Protein AF-A0A561DDI3-F1 (afdb_monomer_lite)

pLDDT: mean 77.17, std 11.26, range [42.53, 86.5]

Radius of gyration: 9.52 Å; chains: 1; bounding box: 23×20×23 Å

Secondary structure (DSSP, 8-state):
-----HHHHHHHTTSS-HHHHHHHHHHTTTSHHHHHHHHHHHT-

Structure (mmCIF, N/CA/C/O backbone):
data_AF-A0A561DDI3-F1
#
_entry.id   AF-A0A561DDI3-F1
#
loop_
_atom_site.group_PDB
_atom_site.id
_atom_site.type_symbol
_atom_site.label_atom_id
_atom_site.label_alt_id
_atom_site.label_comp_id
_atom_site.label_asym_id
_atom_site.label_entity_id
_atom_site.label_seq_id
_atom_site.pdbx_PDB_ins_code
_atom_site.Cartn_x
_atom_site.Cartn_y
_atom_site.Cartn_z
_atom_site.occupancy
_atom_site.B_iso_or_equiv
_atom_site.auth_seq_id
_atom_site.auth_comp_id
_atom_site.auth_asym_id
_atom_site.auth_atom_id
_atom_site.pdbx_PDB_model_num
ATOM 1 N N . LEU A 1 1 ? 3.635 5.037 14.080 1.00 42.53 1 LEU A N 1
ATOM 2 C CA . LEU A 1 1 ? 2.271 4.915 13.525 1.00 42.53 1 LEU A CA 1
ATOM 3 C C . LEU A 1 1 ? 2.220 5.657 12.195 1.00 42.53 1 LEU A C 1
ATOM 5 O O . LEU A 1 1 ? 2.278 6.881 12.210 1.00 42.53 1 LEU A O 1
ATOM 9 N N . LYS A 1 2 ? 2.177 4.956 11.056 1.00 47.84 2 LYS A N 1
ATOM 10 C CA . LYS A 1 2 ? 1.830 5.600 9.782 1.00 47.84 2 LYS A CA 1
ATOM 11 C C . LYS A 1 2 ? 0.309 5.591 9.671 1.00 47.84 2 LYS A C 1
ATOM 13 O O . LYS A 1 2 ? -0.296 4.550 9.464 1.00 47.84 2 LYS A O 1
ATOM 18 N N . VAL A 1 3 ? -0.291 6.742 9.947 1.00 45.34 3 VAL A N 1
ATOM 19 C CA . VAL A 1 3 ? -1.734 6.964 9.849 1.00 45.34 3 VAL A CA 1
ATOM 20 C C . VAL A 1 3 ? -2.109 6.950 8.360 1.00 45.34 3 VAL A C 1
ATOM 22 O O . VAL A 1 3 ? -1.505 7.692 7.592 1.00 45.34 3 VAL A O 1
ATOM 25 N N . ALA A 1 4 ? -3.087 6.112 7.991 1.00 51.06 4 ALA A N 1
ATOM 26 C CA . ALA A 1 4 ? -3.717 5.982 6.666 1.00 51.06 4 ALA A CA 1
ATOM 27 C C . ALA A 1 4 ? -2.956 5.198 5.567 1.00 51.06 4 ALA A C 1
ATOM 29 O O . ALA A 1 4 ? -2.691 5.728 4.493 1.00 51.06 4 ALA A O 1
ATOM 30 N N . CYS A 1 5 ? -2.691 3.903 5.786 1.00 68.75 5 CYS A N 1
ATOM 31 C CA . CYS A 1 5 ? -2.451 2.957 4.684 1.00 68.75 5 CYS A CA 1
ATOM 32 C C . CYS A 1 5 ? -3.815 2.534 4.098 1.00 68.75 5 CYS A C 1
ATOM 34 O O . CYS A 1 5 ? -4.383 1.512 4.485 1.00 68.75 5 CYS A O 1
ATOM 36 N N . LEU A 1 6 ? -4.409 3.380 3.250 1.00 71.56 6 LEU A N 1
ATOM 37 C CA . LEU A 1 6 ? -5.735 3.124 2.667 1.00 71.56 6 LEU A CA 1
ATOM 38 C C . LEU A 1 6 ? -5.721 1.891 1.760 1.00 71.56 6 LEU A C 1
ATOM 40 O O . LEU A 1 6 ? -6.717 1.181 1.684 1.00 71.56 6 LEU A O 1
ATOM 44 N N . GLU A 1 7 ? -4.590 1.613 1.120 1.00 74.12 7 GLU A N 1
ATOM 45 C CA . GLU A 1 7 ? -4.379 0.450 0.265 1.00 74.12 7 GLU A CA 1
ATOM 46 C C . GLU A 1 7 ? -4.440 -0.869 1.041 1.00 74.12 7 GLU A C 1
ATOM 48 O O . GLU A 1 7 ? -5.007 -1.834 0.542 1.00 74.12 7 GLU A O 1
ATOM 53 N N . GLU A 1 8 ? -3.932 -0.909 2.275 1.00 74.00 8 GLU A N 1
ATOM 54 C CA . GLU A 1 8 ? -4.032 -2.097 3.132 1.00 74.00 8 GLU A CA 1
ATOM 55 C C . GLU A 1 8 ? -5.487 -2.370 3.530 1.00 74.00 8 GLU A C 1
ATOM 57 O O . GLU A 1 8 ? -5.961 -3.501 3.436 1.00 74.00 8 GLU A O 1
ATOM 62 N N . ILE A 1 9 ? -6.226 -1.318 3.898 1.00 79.75 9 ILE A N 1
ATOM 63 C CA . ILE A 1 9 ? -7.653 -1.420 4.226 1.00 79.75 9 ILE A CA 1
ATOM 64 C C . ILE A 1 9 ? -8.450 -1.830 2.986 1.00 79.75 9 ILE A C 1
ATOM 66 O O . ILE A 1 9 ? -9.289 -2.720 3.068 1.00 79.75 9 ILE A O 1
ATOM 70 N N . ALA A 1 10 ? -8.188 -1.215 1.833 1.00 82.75 10 ALA A N 1
ATOM 71 C CA . ALA A 1 10 ? -8.871 -1.528 0.586 1.00 82.75 10 ALA A CA 1
ATOM 72 C C . ALA A 1 10 ? -8.582 -2.965 0.121 1.00 82.75 10 ALA A C 1
ATOM 74 O O . ALA A 1 10 ? -9.484 -3.623 -0.389 1.00 82.75 10 ALA A O 1
ATOM 75 N N . TYR A 1 11 ? -7.360 -3.466 0.324 1.00 82.06 11 TYR A N 1
ATOM 76 C CA . TYR A 1 11 ? -7.001 -4.854 0.038 1.00 82.06 11 TYR A CA 1
ATOM 77 C C . TYR A 1 11 ? -7.698 -5.822 1.003 1.00 82.06 11 TYR A C 1
ATOM 79 O O . TYR A 1 11 ? -8.358 -6.759 0.563 1.00 82.06 11 TYR A O 1
ATOM 87 N N . GLY A 1 12 ? -7.662 -5.542 2.311 1.00 79.62 12 GLY A N 1
ATOM 88 C CA . GLY A 1 12 ? -8.342 -6.350 3.330 1.00 79.62 12 GLY A CA 1
ATOM 89 C C . GLY A 1 12 ? -9.875 -6.326 3.240 1.00 79.62 12 GLY A C 1
ATOM 90 O O . GLY A 1 12 ? -10.530 -7.280 3.650 1.00 79.62 12 GLY A O 1
ATOM 91 N N . GLN A 1 13 ? -10.457 -5.261 2.683 1.00 83.38 13 GLN A N 1
ATOM 92 C CA . GLN A 1 13 ? -11.895 -5.137 2.408 1.00 83.38 13 GLN A CA 1
ATOM 93 C C . GLN A 1 13 ? -12.294 -5.678 1.022 1.00 83.38 13 GLN A C 1
ATOM 95 O O . GLN A 1 13 ? -13.479 -5.681 0.690 1.00 83.38 13 GLN A O 1
ATOM 100 N N . GLY A 1 14 ? -11.335 -6.105 0.190 1.00 83.00 14 GLY A N 1
ATOM 101 C CA . GLY A 1 14 ? -11.594 -6.572 -1.177 1.00 83.00 14 GLY A CA 1
ATOM 102 C C . GLY A 1 14 ? -12.063 -5.476 -2.143 1.00 83.00 14 GLY A C 1
ATOM 103 O O . GLY A 1 14 ? -12.679 -5.769 -3.164 1.00 83.00 14 GLY A O 1
ATOM 104 N N . TRP A 1 15 ? -11.808 -4.204 -1.828 1.00 85.19 15 TRP A N 1
ATOM 105 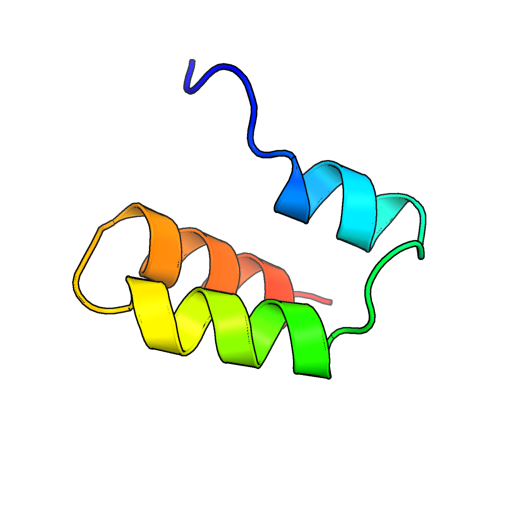C CA . TRP A 1 15 ? -12.111 -3.062 -2.700 1.00 85.19 15 TRP A CA 1
ATOM 106 C C . TRP A 1 15 ? -11.105 -2.923 -3.842 1.00 85.19 15 TRP A C 1
ATOM 108 O O . TRP A 1 15 ? -11.438 -2.372 -4.892 1.00 85.19 15 TRP A O 1
ATOM 118 N N . ILE A 1 16 ? -9.876 -3.401 -3.635 1.00 81.75 16 ILE A N 1
ATOM 119 C CA . ILE A 1 16 ? -8.838 -3.466 -4.662 1.00 81.75 16 ILE A CA 1
ATOM 120 C C . ILE A 1 16 ? -8.312 -4.888 -4.794 1.00 81.75 16 ILE A C 1
ATOM 122 O O 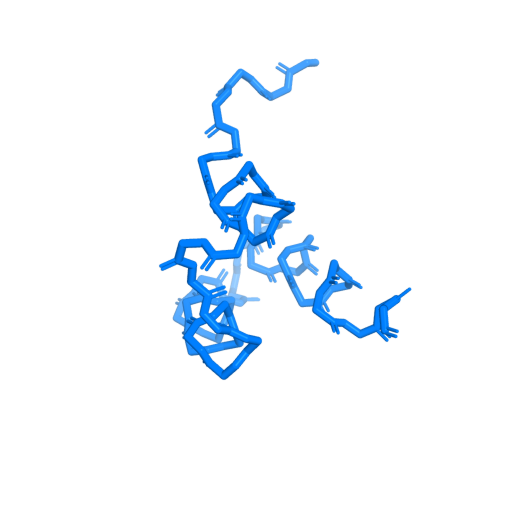. ILE A 1 16 ? -8.134 -5.602 -3.811 1.00 81.75 16 ILE A O 1
ATOM 126 N N . ASP A 1 17 ? -8.034 -5.273 -6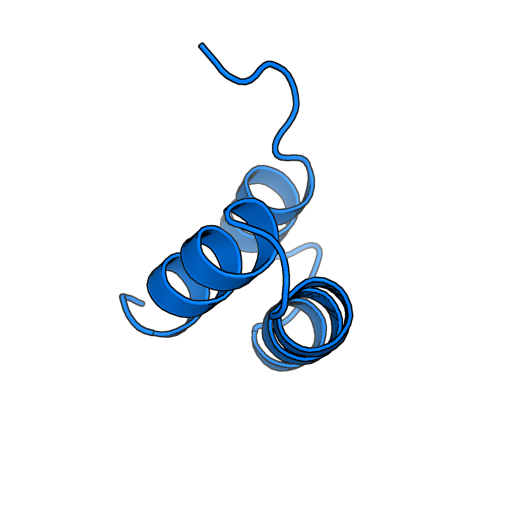.033 1.00 83.19 17 ASP A N 1
ATOM 127 C CA . ASP A 1 17 ? -7.449 -6.567 -6.351 1.00 83.19 17 ASP A CA 1
ATOM 128 C C . ASP A 1 17 ? -5.933 -6.564 -6.098 1.00 83.19 17 ASP A C 1
ATOM 130 O O . ASP A 1 17 ? -5.282 -5.509 -6.159 1.00 83.19 17 ASP A O 1
ATOM 134 N N . ARG A 1 18 ? -5.348 -7.745 -5.880 1.00 84.06 18 ARG A N 1
ATOM 135 C CA . ARG A 1 18 ? -3.904 -7.919 -5.663 1.00 84.06 18 ARG A CA 1
ATOM 136 C C . ARG A 1 18 ? -3.082 -7.313 -6.798 1.00 84.06 18 ARG A C 1
ATOM 138 O O . ARG A 1 18 ? -2.047 -6.702 -6.544 1.00 84.06 18 ARG A O 1
ATOM 145 N N . ASP A 1 19 ? -3.551 -7.419 -8.042 1.00 85.69 19 ASP A N 1
ATOM 146 C CA . ASP A 1 19 ? -2.879 -6.805 -9.197 1.00 85.69 19 ASP A CA 1
ATOM 147 C C . ASP A 1 19 ? -2.881 -5.269 -9.113 1.00 85.69 19 ASP A C 1
ATOM 149 O O . ASP A 1 19 ? -1.891 -4.602 -9.421 1.00 85.69 19 ASP A O 1
ATOM 153 N N . CYS A 1 20 ? -3.979 -4.690 -8.622 1.00 83.94 20 CYS A N 1
ATOM 154 C CA . CYS A 1 20 ? -4.095 -3.251 -8.423 1.00 83.94 20 CYS A CA 1
ATOM 155 C C . CYS A 1 20 ? -3.152 -2.764 -7.315 1.00 83.94 20 CYS A C 1
ATOM 157 O O . CYS A 1 20 ? -2.449 -1.768 -7.507 1.00 83.94 20 CYS A O 1
ATOM 159 N N . LEU A 1 21 ? -3.075 -3.511 -6.209 1.00 84.06 21 LEU A N 1
ATOM 160 C CA . LEU A 1 21 ? -2.122 -3.275 -5.125 1.00 84.06 21 LEU A CA 1
ATOM 161 C C . LEU A 1 21 ? -0.674 -3.348 -5.639 1.00 84.06 21 LEU A C 1
ATOM 163 O O . LEU A 1 21 ? 0.107 -2.431 -5.397 1.00 84.06 21 LEU A O 1
ATOM 167 N N . LEU A 1 22 ? -0.331 -4.375 -6.424 1.00 85.62 22 LEU A N 1
ATOM 168 C CA . LEU A 1 22 ? 0.997 -4.562 -7.022 1.00 85.62 22 LEU A CA 1
ATOM 1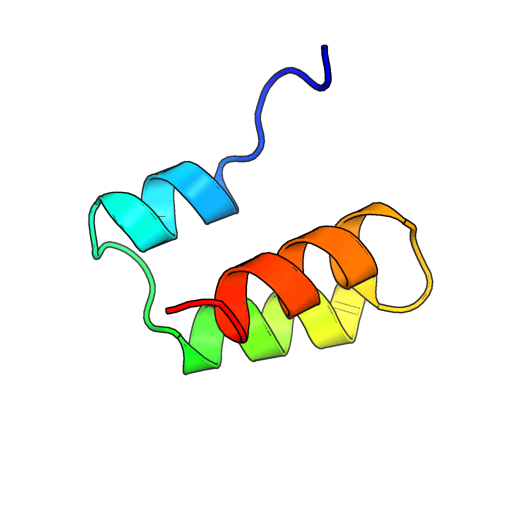69 C C . LEU A 1 22 ? 1.385 -3.425 -7.969 1.00 85.62 22 LEU A C 1
ATOM 171 O O . LEU A 1 22 ? 2.517 -2.944 -7.918 1.00 85.62 22 LEU A O 1
ATOM 175 N N . ARG A 1 23 ? 0.466 -2.955 -8.820 1.00 86.50 23 ARG A N 1
ATOM 176 C CA . ARG A 1 23 ? 0.714 -1.799 -9.699 1.00 86.50 23 ARG A CA 1
ATOM 177 C C . ARG A 1 23 ? 1.016 -0.538 -8.892 1.00 86.50 23 ARG A C 1
ATOM 179 O O . ARG A 1 23 ? 1.963 0.180 -9.221 1.00 86.50 23 ARG A O 1
ATOM 186 N N . GLN A 1 24 ? 0.264 -0.305 -7.818 1.00 81.81 24 GLN A N 1
ATOM 187 C CA . GLN A 1 24 ? 0.470 0.834 -6.926 1.00 81.81 24 GLN A CA 1
ATOM 188 C C . GLN A 1 24 ? 1.792 0.712 -6.151 1.00 81.81 24 GLN A C 1
ATOM 190 O O . GLN A 1 24 ? 2.578 1.661 -6.105 1.00 81.81 24 GLN A O 1
ATOM 195 N N . ALA A 1 25 ? 2.094 -0.480 -5.637 1.00 85.69 25 ALA A N 1
ATOM 196 C CA . ALA A 1 25 ? 3.352 -0.809 -4.977 1.00 85.69 25 ALA A CA 1
ATOM 197 C C . ALA A 1 25 ? 4.550 -0.609 -5.914 1.00 85.69 25 ALA A C 1
ATOM 199 O O . ALA A 1 25 ? 5.569 -0.066 -5.502 1.00 85.69 25 ALA A O 1
ATOM 200 N N . LYS A 1 26 ? 4.418 -0.968 -7.197 1.00 84.94 26 LYS A N 1
ATOM 201 C CA . LYS A 1 26 ? 5.452 -0.778 -8.224 1.00 84.94 26 LYS A CA 1
ATOM 202 C C . LYS A 1 26 ? 5.658 0.700 -8.563 1.00 84.94 26 LYS A C 1
ATOM 204 O O . LYS A 1 26 ? 6.801 1.130 -8.707 1.00 84.94 26 LYS A O 1
ATOM 209 N N . ALA A 1 27 ? 4.581 1.487 -8.621 1.00 84.50 27 ALA A N 1
ATOM 210 C CA . ALA A 1 27 ? 4.655 2.940 -8.794 1.00 84.50 27 ALA A CA 1
ATOM 211 C C . ALA A 1 27 ? 5.368 3.621 -7.611 1.00 84.50 27 ALA A C 1
ATOM 213 O O . ALA A 1 27 ? 6.190 4.516 -7.809 1.00 84.50 27 ALA A O 1
ATOM 214 N N . PHE A 1 28 ? 5.121 3.145 -6.389 1.00 79.75 28 PHE A N 1
ATOM 215 C CA . PHE A 1 28 ? 5.752 3.652 -5.169 1.00 79.75 28 PHE A CA 1
ATOM 216 C C . PHE A 1 28 ? 7.005 2.881 -4.734 1.00 79.75 28 PHE A C 1
ATOM 218 O O . PHE A 1 28 ? 7.561 3.193 -3.681 1.00 79.75 28 PHE A O 1
ATOM 225 N N . GLY A 1 29 ? 7.488 1.915 -5.523 1.00 76.56 29 GLY A N 1
ATOM 226 C CA . GLY A 1 29 ? 8.496 0.922 -5.117 1.00 76.56 29 GLY A CA 1
ATOM 227 C C . GLY A 1 29 ? 9.874 1.498 -4.791 1.00 76.56 29 GLY A C 1
ATOM 228 O O . GLY A 1 29 ? 10.686 0.845 -4.145 1.00 76.56 29 GLY A O 1
ATOM 229 N N . LYS A 1 30 ? 10.128 2.751 -5.187 1.00 77.31 30 LYS A N 1
ATOM 230 C CA . LYS A 1 30 ? 11.326 3.514 -4.796 1.00 77.31 30 LYS A CA 1
ATOM 231 C C . LYS A 1 30 ? 11.236 4.119 -3.391 1.00 77.31 30 LYS A C 1
ATOM 233 O O . LYS A 1 30 ? 12.208 4.689 -2.909 1.00 77.31 30 LYS A O 1
ATOM 238 N N . THR A 1 31 ? 10.078 4.034 -2.745 1.00 80.12 31 THR A N 1
ATOM 239 C CA . THR A 1 31 ? 9.830 4.548 -1.397 1.00 80.12 31 THR A CA 1
ATOM 240 C C . THR A 1 31 ? 9.627 3.385 -0.432 1.00 80.12 31 THR A C 1
ATOM 242 O O . THR A 1 31 ? 9.127 2.328 -0.818 1.00 80.12 31 THR A O 1
ATOM 245 N N . GLY A 1 32 ? 9.935 3.589 0.852 1.00 78.38 32 GLY A N 1
ATOM 246 C CA . GLY A 1 32 ? 9.669 2.577 1.883 1.00 78.38 32 GLY A CA 1
ATOM 247 C C . GLY A 1 32 ? 8.188 2.181 2.002 1.00 78.38 32 GLY A C 1
ATOM 248 O O . GLY A 1 32 ? 7.883 1.146 2.577 1.00 78.38 32 GLY A O 1
ATOM 249 N N . TYR A 1 33 ? 7.266 2.972 1.439 1.00 80.06 33 TYR A N 1
ATOM 250 C CA . TYR A 1 33 ? 5.846 2.633 1.369 1.00 80.06 33 TYR A CA 1
ATOM 251 C C . TYR A 1 33 ? 5.544 1.601 0.277 1.00 80.06 33 TYR A C 1
ATOM 253 O O . TYR A 1 33 ? 4.849 0.627 0.533 1.00 80.06 33 TYR A O 1
ATOM 261 N N . GLY A 1 34 ? 6.122 1.758 -0.917 1.00 83.00 34 GLY A N 1
ATOM 262 C CA . GLY A 1 34 ? 5.941 0.779 -1.991 1.00 83.00 34 GLY A CA 1
ATOM 263 C C . GLY A 1 34 ? 6.537 -0.584 -1.653 1.00 83.00 34 GLY A C 1
ATOM 264 O O . GLY A 1 34 ? 5.942 -1.594 -2.001 1.00 83.00 34 GLY A O 1
ATOM 265 N N . GLN A 1 35 ? 7.656 -0.622 -0.920 1.00 82.25 35 GLN A N 1
ATOM 266 C CA . GLN A 1 35 ? 8.214 -1.877 -0.398 1.00 82.25 35 GLN A CA 1
ATOM 267 C C . GLN A 1 35 ? 7.267 -2.557 0.599 1.00 82.25 35 GLN A C 1
ATOM 269 O O . GLN A 1 35 ? 7.067 -3.764 0.515 1.00 82.25 35 GLN A O 1
ATOM 274 N N . TYR A 1 36 ? 6.635 -1.782 1.485 1.00 84.06 36 TYR A N 1
ATOM 275 C CA . TYR A 1 36 ? 5.634 -2.301 2.418 1.00 84.06 36 TYR A CA 1
ATOM 276 C C . TYR A 1 36 ? 4.406 -2.868 1.694 1.00 84.06 36 TYR A C 1
ATOM 278 O O . TYR A 1 36 ? 3.986 -3.984 1.982 1.00 84.06 36 TYR A O 1
ATOM 286 N N . LEU A 1 37 ? 3.879 -2.143 0.700 1.00 80.25 37 LEU A N 1
ATOM 287 C CA . LEU A 1 37 ? 2.773 -2.623 -0.134 1.00 80.25 37 LEU A CA 1
ATOM 288 C C . LEU A 1 37 ? 3.141 -3.887 -0.928 1.00 80.25 37 LEU A C 1
ATOM 290 O O . LEU A 1 37 ? 2.282 -4.734 -1.147 1.00 80.25 37 LEU A O 1
ATOM 294 N N . PHE A 1 38 ? 4.402 -4.023 -1.351 1.00 83.31 38 PHE A N 1
ATOM 295 C CA . PHE A 1 38 ? 4.890 -5.220 -2.040 1.00 83.31 38 PHE A CA 1
ATOM 296 C C . PHE A 1 38 ? 4.894 -6.436 -1.113 1.00 83.31 38 PHE A C 1
ATOM 298 O O . PHE A 1 38 ? 4.352 -7.474 -1.481 1.00 83.31 38 PHE A O 1
ATOM 305 N N . SER A 1 39 ? 5.427 -6.289 0.105 1.00 83.62 39 SER A N 1
ATOM 306 C CA . SER A 1 39 ? 5.366 -7.346 1.119 1.00 83.62 39 SER A CA 1
ATOM 307 C C . SER A 1 39 ? 3.927 -7.707 1.480 1.00 83.62 39 SER A C 1
ATOM 309 O O . SER A 1 39 ? 3.617 -8.885 1.570 1.00 83.62 39 SER A O 1
ATOM 311 N N . LEU A 1 40 ? 3.033 -6.723 1.612 1.00 80.50 40 LEU A N 1
ATOM 312 C CA . LEU A 1 40 ? 1.613 -6.972 1.878 1.00 80.50 40 LEU A CA 1
ATOM 313 C C . LEU A 1 40 ? 0.939 -7.763 0.742 1.00 80.50 40 LEU A C 1
ATOM 315 O O . LEU A 1 40 ? 0.087 -8.611 0.994 1.00 80.50 40 LEU A O 1
ATOM 319 N N . ALA A 1 41 ? 1.318 -7.489 -0.510 1.00 80.06 41 ALA A N 1
ATOM 320 C CA . ALA A 1 41 ? 0.828 -8.234 -1.663 1.00 80.06 41 ALA A CA 1
ATOM 321 C C . ALA A 1 41 ? 1.400 -9.662 -1.713 1.00 80.06 41 ALA A C 1
ATOM 323 O O . ALA A 1 41 ? 0.693 -10.576 -2.129 1.00 80.06 41 ALA A O 1
ATOM 324 N N . GLU A 1 42 ? 2.669 -9.871 -1.347 1.00 78.81 42 GLU A N 1
ATOM 325 C CA . GLU A 1 42 ? 3.335 -11.186 -1.355 1.00 78.81 42 GLU A CA 1
ATOM 326 C C . GLU A 1 42 ? 2.946 -12.113 -0.193 1.00 78.81 42 GLU A C 1
ATOM 328 O O . GLU A 1 42 ? 2.975 -13.322 -0.391 1.00 78.81 42 GLU A O 1
ATOM 333 N N . ASP A 1 43 ? 2.559 -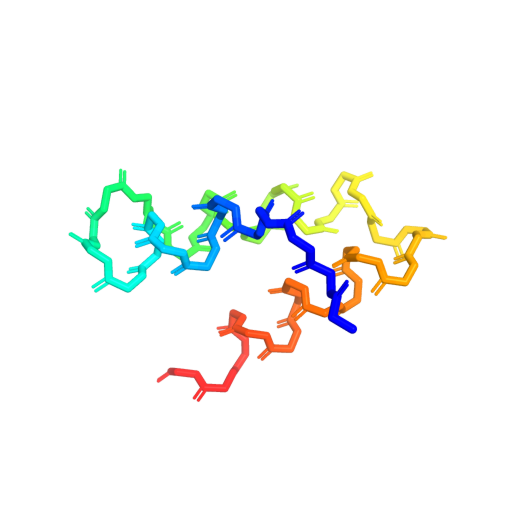11.580 0.968 1.00 71.88 43 ASP A N 1
ATOM 334 C CA . ASP A 1 43 ? 2.292 -12.352 2.199 1.00 71.88 43 ASP A CA 1
ATOM 335 C C . ASP A 1 43 ? 0.853 -12.924 2.308 1.00 71.88 43 ASP A C 1
ATOM 337 O O . ASP A 1 43 ? 0.468 -13.435 3.356 1.00 71.88 43 ASP A O 1
ATOM 341 N N . ASN A 1 44 ? 0.041 -12.856 1.243 1.00 52.97 44 ASN A N 1
ATOM 342 C CA . ASN A 1 44 ? -1.340 -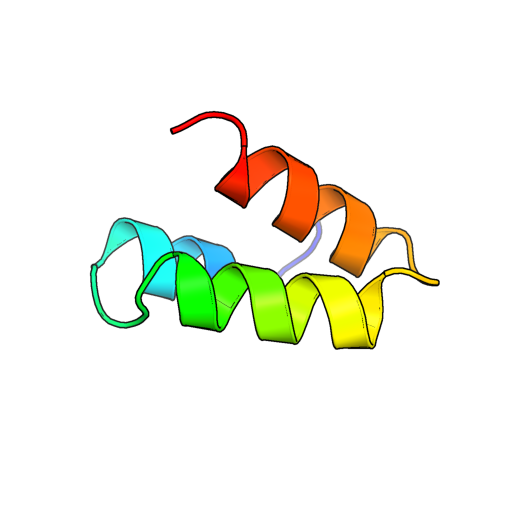13.380 1.186 1.00 52.97 44 ASN A CA 1
ATOM 343 C C . ASN A 1 44 ? -1.488 -14.416 0.067 1.00 52.97 44 ASN A C 1
ATOM 345 O O . ASN A 1 44 ? -2.064 -15.494 0.329 1.00 52.97 44 ASN A O 1
#

Sequence (44 aa):
LKVACLEEIAYGQGWIDRDCLLRQAKAFGKTGYGQYLFSLAEDN

Foldseek 3Di:
DPPDPVLLVCVVVVVDDLVRLLVVLVVCVVPPSSVVSVVSSVVD